Protein AF-A0A841ASA1-F1 (afdb_monomer_lite)

Structure (mmCIF, N/CA/C/O backbone):
data_AF-A0A841ASA1-F1
#
_entry.id   AF-A0A841ASA1-F1
#
loop_
_atom_site.group_PDB
_atom_site.id
_atom_site.type_symbol
_atom_site.label_atom_id
_atom_site.label_alt_id
_atom_site.label_comp_id
_atom_site.label_asym_id
_atom_site.label_entity_id
_atom_site.label_seq_id
_atom_site.pdbx_PDB_ins_code
_atom_site.Cartn_x
_atom_site.Cartn_y
_atom_site.Cartn_z
_atom_site.occupancy
_atom_site.B_iso_or_equiv
_atom_site.auth_seq_id
_atom_site.auth_comp_id
_atom_site.auth_asym_id
_atom_site.auth_atom_id
_atom_site.pdbx_PDB_model_num
ATOM 1 N N . MET A 1 1 ? -17.454 20.504 13.534 1.00 45.91 1 MET A N 1
ATOM 2 C CA . MET A 1 1 ? -17.192 19.058 13.667 1.00 45.91 1 MET A CA 1
ATOM 3 C C . MET A 1 1 ? -16.114 18.704 12.661 1.00 45.91 1 MET A C 1
ATOM 5 O O . MET A 1 1 ? -16.324 18.954 11.482 1.00 45.91 1 MET A O 1
ATOM 9 N N . SER A 1 2 ? -14.942 18.246 13.106 1.00 53.03 2 SER A N 1
ATOM 10 C CA . SER A 1 2 ? -13.915 17.750 12.181 1.00 53.03 2 SER A CA 1
ATOM 11 C C . SER A 1 2 ? -14.307 16.339 11.763 1.00 53.03 2 SER A C 1
ATOM 13 O O . SER A 1 2 ? -14.373 15.455 12.614 1.00 53.03 2 SER A O 1
ATOM 15 N N . GLY A 1 3 ? -14.632 16.150 10.484 1.00 66.25 3 GLY A N 1
ATOM 16 C CA . GLY A 1 3 ? -14.923 14.827 9.937 1.00 66.25 3 GLY A CA 1
ATOM 17 C C . GLY A 1 3 ? -13.709 13.906 10.057 1.00 66.25 3 GLY A C 1
ATOM 18 O O . GLY A 1 3 ? -12.566 14.357 9.969 1.00 66.25 3 GLY A O 1
ATOM 19 N N . VAL A 1 4 ? -13.954 12.613 10.264 1.00 76.44 4 VAL A N 1
ATOM 20 C CA . VAL A 1 4 ? -12.901 11.594 10.217 1.00 76.44 4 VAL A CA 1
ATOM 21 C C . VAL A 1 4 ? -12.707 11.181 8.763 1.00 76.44 4 VAL A C 1
ATOM 23 O O . VAL A 1 4 ? -13.604 10.608 8.141 1.00 76.44 4 VAL A O 1
ATOM 26 N N . THR A 1 5 ? -11.531 11.468 8.212 1.00 83.75 5 THR A N 1
ATOM 27 C CA . THR A 1 5 ? -11.148 10.992 6.882 1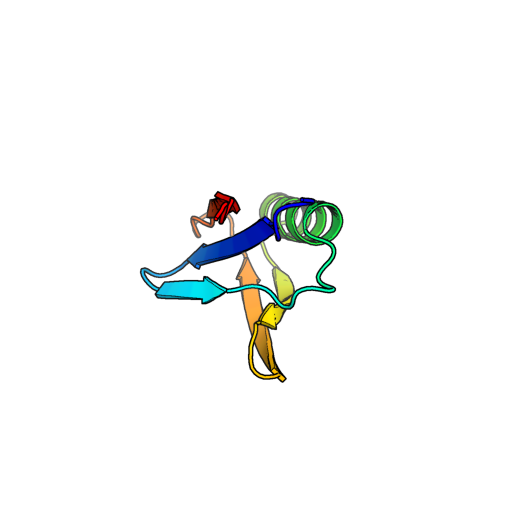.00 83.75 5 THR A CA 1
ATOM 28 C C . THR A 1 5 ? -10.779 9.517 6.958 1.00 83.75 5 THR A C 1
ATOM 30 O O . THR A 1 5 ? -9.887 9.120 7.705 1.00 83.75 5 THR A O 1
ATOM 33 N N . THR A 1 6 ? -11.464 8.691 6.168 1.00 90.38 6 THR A N 1
ATOM 34 C CA . THR A 1 6 ? -11.139 7.268 6.034 1.00 90.38 6 THR A CA 1
ATOM 35 C C . THR A 1 6 ? -10.477 7.025 4.688 1.00 90.38 6 THR A C 1
ATOM 37 O O . THR A 1 6 ? -11.074 7.281 3.638 1.00 90.38 6 THR A O 1
ATOM 40 N N . HIS A 1 7 ? -9.264 6.476 4.717 1.00 93.69 7 HIS A N 1
ATOM 41 C CA . HIS A 1 7 ? -8.540 6.082 3.515 1.00 93.69 7 HIS A CA 1
ATOM 42 C C . HIS A 1 7 ? -8.708 4.592 3.231 1.00 93.69 7 HIS A C 1
ATOM 44 O O . HIS A 1 7 ? -8.636 3.744 4.124 1.00 93.69 7 HIS A O 1
ATOM 50 N N . ARG A 1 8 ? -8.908 4.269 1.956 1.00 94.25 8 ARG A N 1
ATOM 51 C CA . ARG A 1 8 ? -9.033 2.903 1.456 1.00 94.25 8 ARG A CA 1
ATOM 52 C C . ARG A 1 8 ? -8.037 2.669 0.332 1.00 94.25 8 ARG A C 1
ATOM 54 O O . ARG A 1 8 ? -7.765 3.562 -0.467 1.00 94.25 8 ARG A O 1
ATOM 61 N N . ILE A 1 9 ? -7.511 1.455 0.264 1.00 92.56 9 ILE A N 1
ATOM 62 C CA . ILE A 1 9 ? -6.657 0.985 -0.826 1.00 92.56 9 ILE A CA 1
ATOM 63 C C . ILE A 1 9 ? -7.336 -0.200 -1.508 1.00 92.56 9 ILE A C 1
ATOM 65 O O . ILE A 1 9 ? -7.916 -1.061 -0.838 1.00 92.56 9 ILE A O 1
ATOM 69 N N . ARG A 1 10 ? -7.282 -0.246 -2.840 1.00 91.31 10 ARG A N 1
ATOM 70 C CA . ARG A 1 10 ? -7.815 -1.354 -3.634 1.00 91.31 10 ARG A CA 1
ATOM 71 C C . ARG A 1 10 ? -6.732 -1.922 -4.545 1.00 91.31 10 ARG A C 1
ATOM 73 O O . ARG A 1 10 ? -6.030 -1.183 -5.233 1.00 91.31 10 ARG A O 1
ATOM 80 N N . PHE A 1 11 ? -6.610 -3.245 -4.527 1.00 86.31 11 PHE A N 1
ATOM 81 C CA . PHE A 1 11 ? -5.706 -4.020 -5.374 1.00 86.31 11 PHE A CA 1
ATOM 82 C C . PHE A 1 11 ? -6.228 -5.455 -5.498 1.00 86.31 11 PHE A C 1
ATOM 84 O O . PHE A 1 11 ? -6.882 -5.969 -4.589 1.00 86.31 11 PHE A O 1
ATOM 91 N N . GLY A 1 12 ? -5.985 -6.107 -6.638 1.00 82.06 12 GLY A N 1
ATOM 92 C CA . GLY A 1 12 ? -6.408 -7.498 -6.857 1.00 82.06 12 GLY A CA 1
ATOM 93 C C . GLY A 1 12 ? -7.913 -7.741 -6.654 1.00 82.06 12 GLY A C 1
ATOM 94 O O . GLY A 1 12 ? -8.303 -8.789 -6.149 1.00 82.06 12 GLY A O 1
ATOM 95 N N . GLY A 1 13 ? -8.755 -6.745 -6.959 1.00 85.62 13 GLY A N 1
ATOM 96 C CA . GLY A 1 13 ? -10.210 -6.808 -6.756 1.00 85.62 13 GLY A CA 1
ATOM 97 C C . GLY A 1 13 ? -10.671 -6.735 -5.294 1.00 85.62 13 GLY A C 1
ATOM 98 O O . GLY A 1 13 ? -11.871 -6.781 -5.038 1.00 85.62 13 GLY A O 1
ATOM 99 N N . LYS A 1 14 ? -9.752 -6.594 -4.332 1.00 89.38 14 LYS A N 1
ATOM 100 C CA . LYS A 1 14 ? -10.050 -6.478 -2.900 1.00 89.38 14 LYS A CA 1
ATOM 101 C C . LYS A 1 14 ? -9.819 -5.059 -2.412 1.00 89.38 14 LYS A C 1
ATOM 103 O O . LYS A 1 14 ? -8.931 -4.362 -2.899 1.00 89.38 14 LYS A O 1
ATOM 108 N N . GLN A 1 15 ? -10.615 -4.650 -1.432 1.00 92.38 15 GLN A N 1
ATOM 109 C CA . GLN A 1 15 ? -10.528 -3.344 -0.795 1.00 92.38 15 GLN A CA 1
ATOM 110 C C . GLN A 1 15 ? -10.165 -3.500 0.675 1.00 92.38 15 GLN A C 1
ATOM 112 O O . GLN A 1 15 ? -10.729 -4.344 1.369 1.00 92.38 15 GLN A O 1
ATOM 117 N N . TYR A 1 16 ? -9.280 -2.630 1.145 1.00 92.31 16 TYR A N 1
ATOM 118 C CA . TYR A 1 16 ? -8.823 -2.593 2.523 1.00 92.31 16 TYR A CA 1
ATOM 119 C C . TYR A 1 16 ? -8.928 -1.172 3.067 1.00 92.31 16 TYR A C 1
ATOM 121 O O . TYR A 1 16 ? -8.613 -0.206 2.371 1.00 92.31 16 TYR A O 1
ATOM 129 N N . VAL A 1 17 ? -9.382 -1.042 4.311 1.00 94.00 17 VAL A N 1
ATOM 130 C CA . VAL A 1 17 ? -9.354 0.229 5.044 1.00 94.00 17 VAL A CA 1
ATOM 131 C C . VAL A 1 17 ? -7.970 0.370 5.662 1.00 94.00 17 VAL A C 1
ATOM 133 O O . VAL A 1 17 ? -7.508 -0.563 6.312 1.00 94.00 17 VAL A O 1
ATOM 136 N N . LEU A 1 18 ? -7.292 1.495 5.451 1.00 94.19 18 LEU A N 1
ATOM 137 C CA . LEU A 1 18 ? -5.973 1.725 6.040 1.00 94.19 18 LEU A CA 1
ATOM 138 C C . LEU A 1 18 ? -6.096 2.023 7.535 1.00 94.19 18 LEU A C 1
ATOM 140 O O . LEU A 1 18 ? -7.106 2.562 7.987 1.00 94.19 18 LEU A O 1
ATOM 144 N N . HIS A 1 19 ? -5.064 1.670 8.302 1.00 93.44 19 HIS A N 1
ATOM 145 C CA . HIS A 1 19 ? -5.012 2.043 9.711 1.00 93.44 19 HIS A CA 1
ATOM 146 C C . HIS A 1 19 ? -5.096 3.581 9.857 1.00 93.44 19 HIS A C 1
ATOM 148 O O . HIS A 1 19 ? -4.470 4.284 9.061 1.00 93.44 19 HIS A O 1
ATOM 154 N N . PRO A 1 20 ? -5.813 4.142 10.851 1.00 89.62 20 PRO A N 1
ATOM 155 C CA . PRO A 1 20 ? -5.978 5.597 10.979 1.00 89.62 20 PRO A CA 1
ATOM 156 C C . PRO A 1 20 ? -4.668 6.384 11.133 1.00 89.62 20 PRO A C 1
ATOM 158 O O . PRO A 1 20 ? -4.601 7.543 10.744 1.00 89.62 20 PRO A O 1
AT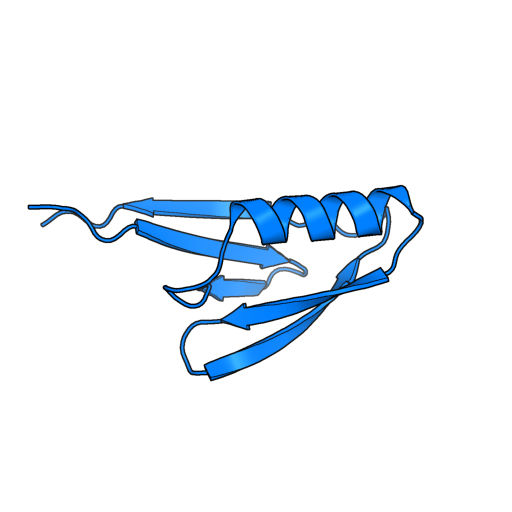OM 161 N N . SER A 1 21 ? -3.620 5.760 11.681 1.00 90.19 21 SER A N 1
ATOM 162 C CA . SER A 1 21 ? -2.282 6.368 11.789 1.00 90.19 21 SER A CA 1
ATOM 163 C C . SER A 1 21 ? -1.396 6.161 10.554 1.00 90.19 21 SER A C 1
ATOM 165 O O . SER A 1 21 ? -0.228 6.550 10.569 1.00 90.19 21 SER A O 1
ATOM 167 N N . GLN A 1 22 ? -1.902 5.515 9.501 1.00 92.50 22 GLN A N 1
ATOM 168 C CA . GLN A 1 22 ? -1.126 5.258 8.296 1.00 92.50 22 GLN A CA 1
ATOM 169 C C . GLN A 1 22 ? -0.814 6.576 7.581 1.00 92.50 22 GLN A C 1
ATOM 171 O O . GLN A 1 22 ? -1.714 7.279 7.127 1.00 92.50 22 GLN A O 1
ATOM 176 N N . ASP A 1 23 ? 0.474 6.864 7.393 1.00 93.06 23 ASP A N 1
ATOM 177 C CA . ASP A 1 23 ? 0.920 7.936 6.504 1.00 93.06 23 ASP A CA 1
ATOM 178 C C . ASP A 1 23 ? 0.649 7.526 5.046 1.00 93.06 23 ASP A C 1
ATOM 180 O O . ASP A 1 23 ? 1.364 6.706 4.452 1.00 93.06 23 ASP A O 1
ATOM 184 N N . VAL A 1 24 ? -0.454 8.039 4.497 1.00 93.31 24 VAL A N 1
ATOM 185 C CA . VAL A 1 24 ? -0.909 7.746 3.133 1.00 93.31 24 VAL A CA 1
ATOM 186 C C . VAL A 1 24 ? -0.000 8.377 2.070 1.00 93.31 24 VAL A C 1
ATOM 188 O O . VAL A 1 24 ? 0.336 7.669 1.115 1.00 93.31 24 VAL A O 1
ATOM 191 N N . PRO A 1 25 ? 0.439 9.648 2.186 1.00 94.50 25 PRO A N 1
ATOM 192 C CA . PRO A 1 25 ? 1.454 10.207 1.293 1.00 94.50 25 PRO A CA 1
ATOM 193 C C . PRO A 1 25 ? 2.727 9.355 1.199 1.00 94.50 25 PRO A C 1
ATOM 195 O O . PRO A 1 25 ? 3.143 9.001 0.093 1.00 94.50 25 PRO A O 1
ATOM 198 N N . ALA A 1 26 ? 3.311 8.948 2.330 1.00 95.00 26 ALA A N 1
ATOM 199 C CA . ALA A 1 26 ? 4.514 8.118 2.333 1.00 95.00 26 ALA A CA 1
ATOM 200 C C . ALA A 1 26 ? 4.267 6.730 1.720 1.00 95.00 26 ALA A C 1
ATOM 202 O O . ALA A 1 26 ? 5.124 6.194 1.012 1.00 95.00 26 ALA A O 1
ATOM 203 N N . LEU A 1 27 ? 3.089 6.138 1.951 1.00 94.88 27 LEU A N 1
ATOM 204 C CA . LEU A 1 27 ? 2.702 4.871 1.328 1.00 94.88 27 LEU A CA 1
ATOM 205 C C . LEU A 1 27 ? 2.620 4.986 -0.204 1.00 94.88 27 LEU A C 1
ATOM 207 O O . LEU A 1 27 ? 3.185 4.143 -0.901 1.00 94.88 27 LEU A O 1
ATOM 211 N N . LYS A 1 28 ? 1.992 6.042 -0.739 1.00 93.88 28 LYS A N 1
ATOM 212 C CA . LYS A 1 28 ? 1.921 6.293 -2.192 1.00 93.88 28 LYS A CA 1
ATOM 213 C C . LYS A 1 28 ? 3.312 6.409 -2.818 1.00 93.88 28 LYS A C 1
ATOM 215 O O . LYS A 1 28 ? 3.567 5.785 -3.846 1.00 93.88 28 LYS A O 1
ATOM 220 N N . THR A 1 29 ? 4.223 7.138 -2.171 1.00 94.75 29 THR A N 1
ATOM 221 C CA . THR A 1 29 ? 5.613 7.282 -2.631 1.00 94.75 29 THR A CA 1
ATOM 222 C C . THR A 1 29 ? 6.344 5.941 -2.673 1.00 94.75 29 THR A C 1
ATOM 224 O O . THR A 1 29 ? 6.993 5.634 -3.672 1.00 94.75 29 THR A O 1
ATOM 227 N N . ARG A 1 30 ? 6.207 5.102 -1.634 1.00 95.00 30 ARG A N 1
ATOM 228 C CA . ARG A 1 30 ? 6.827 3.764 -1.601 1.00 95.00 30 ARG A CA 1
ATOM 229 C C . ARG A 1 30 ? 6.306 2.852 -2.713 1.00 95.00 30 ARG A C 1
ATOM 231 O O . ARG A 1 30 ? 7.101 2.184 -3.367 1.00 95.00 30 ARG A O 1
ATOM 238 N N . LEU A 1 31 ? 4.996 2.856 -2.966 1.00 92.12 31 LEU A N 1
ATOM 239 C CA . LEU A 1 31 ? 4.390 2.065 -4.046 1.00 92.12 31 LEU A CA 1
ATOM 240 C C . LEU A 1 31 ? 4.861 2.527 -5.431 1.00 92.12 31 LEU A C 1
ATOM 242 O O . LEU A 1 31 ? 5.202 1.693 -6.268 1.00 92.12 31 LEU A O 1
ATOM 246 N N . ALA A 1 32 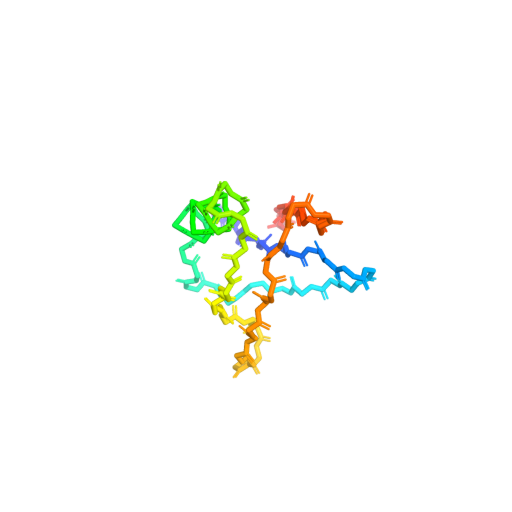? 4.924 3.842 -5.661 1.00 90.00 32 ALA A N 1
ATOM 247 C CA . ALA A 1 32 ? 5.426 4.405 -6.913 1.00 90.00 32 ALA A CA 1
ATOM 248 C C . ALA A 1 32 ? 6.904 4.054 -7.140 1.00 90.00 32 ALA A C 1
ATOM 250 O O . ALA A 1 32 ? 7.273 3.621 -8.230 1.00 90.00 32 ALA A O 1
ATOM 251 N N . ALA A 1 33 ? 7.738 4.171 -6.103 1.00 91.75 33 ALA A N 1
ATOM 252 C CA . ALA A 1 33 ? 9.142 3.778 -6.167 1.00 91.75 33 ALA A CA 1
ATOM 253 C C . ALA A 1 33 ? 9.303 2.286 -6.496 1.00 91.75 33 ALA A C 1
ATOM 255 O O . ALA A 1 33 ? 10.071 1.940 -7.391 1.00 91.75 33 ALA A O 1
ATOM 256 N N . ALA A 1 34 ? 8.539 1.407 -5.839 1.00 90.88 34 ALA A N 1
ATOM 257 C CA . ALA A 1 34 ? 8.585 -0.028 -6.112 1.00 90.88 34 ALA A CA 1
ATOM 258 C C . ALA A 1 34 ? 8.179 -0.357 -7.560 1.00 90.88 34 ALA A C 1
ATOM 260 O O . ALA A 1 34 ? 8.819 -1.186 -8.199 1.00 90.88 34 ALA A O 1
ATOM 261 N N . ALA A 1 35 ? 7.168 0.321 -8.115 1.00 87.44 35 ALA A N 1
ATOM 262 C CA . ALA A 1 35 ? 6.784 0.147 -9.516 1.00 87.44 35 ALA A CA 1
ATOM 263 C C . ALA A 1 35 ? 7.875 0.628 -10.494 1.00 87.44 35 ALA A C 1
ATOM 265 O O . ALA A 1 35 ? 8.171 -0.064 -11.468 1.00 87.44 35 ALA A O 1
ATOM 266 N N . LEU A 1 36 ? 8.49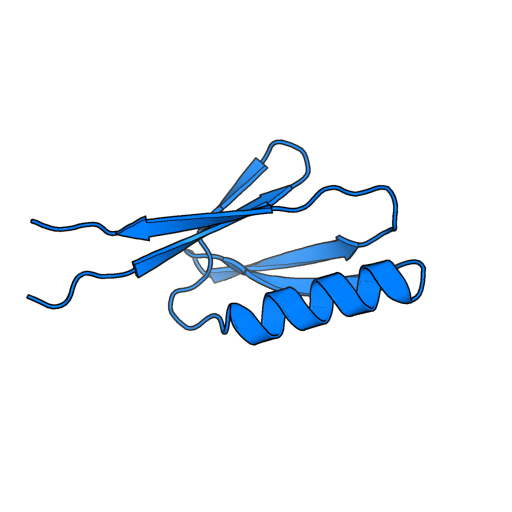9 1.782 -10.225 1.00 88.25 36 LEU A N 1
ATOM 267 C CA . LEU A 1 36 ? 9.552 2.363 -11.072 1.00 88.25 36 LEU A CA 1
ATOM 268 C C . LEU A 1 36 ? 10.852 1.548 -11.068 1.00 88.25 36 LEU A C 1
ATOM 270 O O . LEU A 1 36 ? 11.537 1.492 -12.085 1.00 88.25 36 LEU A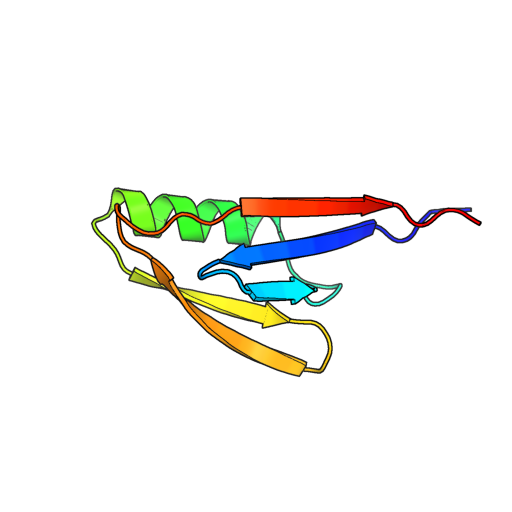 O 1
ATOM 274 N N . LEU A 1 37 ? 11.186 0.900 -9.950 1.00 89.19 37 LEU A N 1
ATOM 275 C CA . LEU A 1 37 ? 12.391 0.074 -9.811 1.00 89.19 37 LEU A CA 1
ATOM 276 C C . LEU A 1 37 ? 12.242 -1.339 -10.412 1.00 89.19 37 LEU A C 1
ATOM 278 O O . LEU A 1 37 ? 13.145 -2.160 -10.274 1.00 89.19 37 LEU A O 1
ATOM 282 N N . GLY A 1 38 ? 11.124 -1.633 -11.086 1.00 82.44 38 GLY A N 1
ATOM 283 C CA . GLY A 1 38 ? 10.851 -2.944 -11.690 1.00 82.44 38 GLY A CA 1
ATOM 284 C C . GLY A 1 38 ? 10.172 -3.946 -10.751 1.00 82.44 38 GLY A C 1
ATOM 285 O O . GLY A 1 38 ? 9.867 -5.062 -11.166 1.00 82.44 38 GLY A O 1
ATOM 286 N N . GLY A 1 39 ? 9.878 -3.539 -9.517 1.00 86.88 39 GLY A N 1
ATOM 287 C CA . GLY A 1 39 ? 9.085 -4.284 -8.547 1.00 86.88 39 GLY A CA 1
ATOM 288 C C . GLY A 1 39 ? 9.649 -4.233 -7.125 1.00 86.88 39 GLY A C 1
ATOM 289 O O . GLY A 1 39 ? 10.773 -3.794 -6.893 1.00 86.88 39 GLY A O 1
ATOM 290 N N . GLY A 1 40 ? 8.859 -4.689 -6.154 1.00 90.62 40 GLY A N 1
ATOM 291 C CA . GLY A 1 40 ? 9.260 -4.755 -4.746 1.00 90.62 40 GLY A CA 1
ATOM 292 C C . GLY A 1 40 ? 8.081 -4.936 -3.797 1.00 90.62 40 GLY A C 1
ATOM 293 O O . GLY A 1 40 ? 6.935 -4.713 -4.176 1.00 90.62 40 GLY A O 1
ATOM 294 N N . PHE A 1 41 ? 8.350 -5.340 -2.557 1.00 92.31 41 PHE A N 1
ATOM 295 C CA . PHE A 1 41 ? 7.317 -5.440 -1.525 1.00 92.31 41 PHE A CA 1
ATOM 296 C C . PHE A 1 41 ? 7.122 -4.105 -0.809 1.00 92.31 41 PHE A C 1
ATOM 298 O O . PHE A 1 41 ? 8.085 -3.396 -0.514 1.00 92.31 41 PHE A O 1
ATOM 305 N N . VAL A 1 42 ? 5.866 -3.773 -0.526 1.00 93.81 42 VAL A N 1
ATOM 306 C CA . VAL A 1 42 ? 5.491 -2.621 0.290 1.00 93.81 42 VAL A CA 1
ATOM 307 C C . VAL A 1 42 ? 4.565 -3.080 1.403 1.00 93.81 42 VAL A C 1
ATOM 309 O O . VAL A 1 42 ? 3.461 -3.562 1.145 1.00 93.81 42 VAL A O 1
ATOM 312 N N . ASP A 1 43 ? 5.017 -2.875 2.637 1.00 94.06 43 ASP A N 1
ATOM 313 C CA . ASP A 1 43 ? 4.271 -3.231 3.839 1.00 94.06 43 ASP A CA 1
ATOM 314 C C . ASP A 1 43 ? 3.447 -2.047 4.362 1.00 94.06 43 ASP A C 1
ATOM 316 O O . ASP A 1 43 ? 3.903 -0.887 4.363 1.00 94.06 43 ASP A O 1
ATOM 320 N N . PHE A 1 44 ? 2.228 -2.342 4.815 1.00 93.12 44 PHE A N 1
ATOM 321 C CA . PHE A 1 44 ? 1.323 -1.376 5.434 1.00 93.12 44 PHE A CA 1
ATOM 322 C C . PHE A 1 44 ? 0.297 -2.040 6.360 1.00 93.12 44 PHE A C 1
ATOM 324 O O . PHE A 1 44 ? -0.055 -3.211 6.207 1.00 93.12 44 PHE A O 1
ATOM 331 N N . ALA A 1 45 ? -0.224 -1.241 7.292 1.00 92.06 45 ALA A N 1
ATOM 332 C CA . ALA A 1 45 ? -1.249 -1.663 8.235 1.00 92.06 45 ALA A CA 1
ATOM 333 C C . ALA A 1 45 ? -2.653 -1.310 7.727 1.00 92.06 45 ALA A C 1
ATOM 335 O O . ALA A 1 45 ? -2.902 -0.203 7.231 1.00 92.06 45 ALA A O 1
ATOM 336 N N . THR A 1 46 ? -3.597 -2.227 7.905 1.00 91.94 46 THR A N 1
ATOM 337 C CA . THR A 1 46 ? -5.024 -1.975 7.693 1.00 91.94 46 THR A CA 1
ATOM 338 C C . THR A 1 46 ? -5.742 -1.783 9.025 1.00 91.94 46 THR A C 1
ATOM 340 O O . THR A 1 46 ? -5.222 -2.122 10.086 1.00 91.94 46 THR A O 1
ATOM 343 N N . ALA A 1 47 ? -6.960 -1.247 8.989 1.00 89.12 47 ALA A N 1
ATOM 344 C CA . ALA A 1 47 ? -7.833 -1.247 10.155 1.00 89.12 47 ALA A CA 1
ATOM 345 C C . ALA A 1 47 ? -8.069 -2.693 10.643 1.00 89.12 47 ALA A C 1
ATOM 347 O O . ALA A 1 47 ? -8.249 -3.598 9.825 1.00 89.12 47 ALA A O 1
ATOM 348 N N . GLY A 1 48 ? -8.052 -2.898 11.964 1.00 82.75 48 GLY A N 1
ATOM 349 C CA . GLY A 1 48 ? -8.156 -4.223 12.592 1.00 82.75 48 GLY A CA 1
ATOM 350 C C . GLY A 1 48 ? -6.819 -4.947 12.802 1.00 82.75 48 GLY A C 1
ATOM 351 O O . GLY A 1 48 ? -6.805 -6.173 12.800 1.00 82.75 48 GLY A O 1
ATOM 352 N N . ASP A 1 49 ? -5.714 -4.203 12.935 1.00 79.88 49 ASP A N 1
ATOM 353 C CA . ASP A 1 49 ? -4.358 -4.692 13.261 1.00 79.88 49 ASP A CA 1
ATOM 354 C C . ASP A 1 49 ? -3.767 -5.738 12.300 1.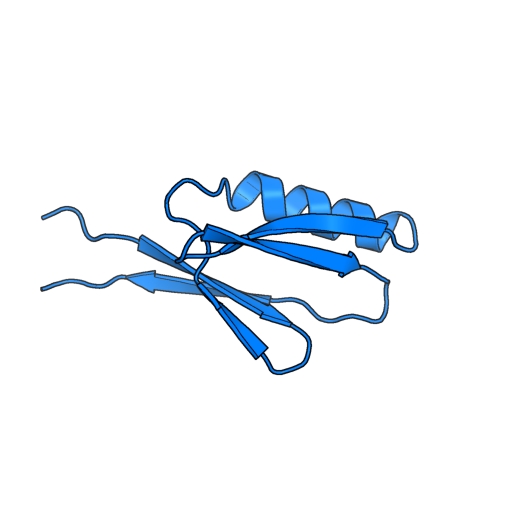00 79.88 49 ASP A C 1
ATOM 356 O O . ASP A 1 49 ? -2.774 -6.405 12.596 1.00 79.88 49 ASP A O 1
ATOM 360 N N . LEU A 1 50 ? -4.337 -5.850 11.102 1.00 86.81 50 LEU A N 1
ATOM 361 C CA . LEU A 1 50 ? -3.802 -6.692 10.044 1.00 86.81 50 LEU A CA 1
ATOM 362 C C . LEU A 1 50 ? -2.661 -5.962 9.317 1.00 86.81 50 LEU A C 1
ATOM 364 O O . LEU A 1 50 ? -2.834 -4.864 8.786 1.00 86.81 50 LEU A O 1
ATOM 368 N N . GLN A 1 51 ? -1.493 -6.601 9.273 1.00 90.81 51 GLN A N 1
ATOM 369 C CA . GLN A 1 51 ? -0.355 -6.184 8.453 1.00 90.81 51 GLN A CA 1
ATOM 370 C C . GLN A 1 51 ? -0.425 -6.878 7.094 1.00 90.81 51 GLN A C 1
ATOM 372 O O . GLN A 1 51 ? -0.584 -8.098 7.022 1.00 90.81 51 GLN A O 1
ATOM 377 N N . LEU A 1 52 ? -0.296 -6.107 6.017 1.00 90.81 52 LEU A N 1
ATOM 378 C CA . LEU A 1 52 ? -0.272 -6.618 4.652 1.00 90.81 52 LEU A CA 1
ATOM 379 C C . LEU A 1 52 ? 1.056 -6.278 3.984 1.00 90.81 52 LEU A C 1
ATOM 381 O O . LEU A 1 52 ? 1.559 -5.167 4.123 1.00 90.81 52 LEU A O 1
ATOM 385 N N . SER A 1 53 ? 1.566 -7.231 3.203 1.00 91.31 53 SER A N 1
ATOM 386 C CA . SER A 1 53 ? 2.688 -7.027 2.291 1.00 91.31 53 SER A CA 1
ATOM 387 C C . SER A 1 53 ? 2.184 -7.145 0.860 1.00 91.31 53 SER A C 1
ATOM 389 O O . SER A 1 53 ? 1.661 -8.188 0.458 1.00 91.31 53 SER A O 1
ATOM 391 N N . LEU A 1 54 ? 2.291 -6.061 0.095 1.00 89.81 54 LEU A N 1
ATOM 392 C CA . LEU A 1 54 ? 1.888 -6.029 -1.304 1.00 89.81 54 LEU A CA 1
ATOM 393 C C . LEU A 1 54 ? 3.121 -6.099 -2.196 1.00 89.81 54 LEU A C 1
ATOM 395 O O . LEU A 1 54 ? 3.968 -5.208 -2.155 1.00 89.81 54 LEU A O 1
ATOM 399 N N . PHE A 1 55 ? 3.196 -7.125 -3.044 1.00 89.00 55 PHE A N 1
ATOM 400 C CA . PHE A 1 55 ? 4.157 -7.133 -4.140 1.00 89.00 55 PHE A CA 1
ATOM 401 C C . PHE A 1 55 ? 3.710 -6.142 -5.216 1.00 89.00 55 PHE A C 1
ATOM 403 O O . PHE A 1 55 ? 2.647 -6.299 -5.816 1.00 89.00 55 PHE A O 1
ATOM 410 N N . MET A 1 56 ? 4.532 -5.133 -5.463 1.00 89.50 56 MET A N 1
ATOM 411 C CA . MET A 1 56 ? 4.397 -4.193 -6.563 1.00 89.50 56 MET A CA 1
ATOM 412 C C . MET A 1 56 ? 5.211 -4.679 -7.751 1.00 89.50 56 MET A C 1
ATOM 414 O O . MET A 1 56 ? 6.355 -5.098 -7.608 1.00 89.50 56 MET A O 1
ATOM 418 N N . SER A 1 57 ? 4.625 -4.584 -8.937 1.00 83.38 57 SER A N 1
ATOM 419 C CA . SER A 1 57 ? 5.304 -4.769 -10.218 1.00 83.38 57 SER A CA 1
ATOM 420 C C . SER A 1 57 ? 4.639 -3.861 -11.256 1.00 83.38 57 SER A C 1
ATOM 422 O O . SER A 1 57 ? 3.506 -3.426 -11.017 1.00 83.38 57 SER A O 1
ATOM 424 N N . PRO A 1 58 ? 5.282 -3.584 -12.405 1.00 78.44 58 PRO A N 1
ATOM 425 C CA . PRO A 1 58 ? 4.730 -2.688 -13.428 1.00 78.44 58 PRO A CA 1
ATOM 426 C C . PRO A 1 58 ? 3.322 -3.064 -13.924 1.00 78.44 58 PRO A C 1
ATOM 428 O O . PRO A 1 58 ? 2.615 -2.228 -14.478 1.00 78.44 58 PRO A O 1
ATOM 431 N N . ASN A 1 59 ? 2.896 -4.310 -13.699 1.00 79.19 59 ASN A N 1
ATOM 432 C CA . ASN A 1 59 ? 1.662 -4.876 -14.237 1.00 79.19 59 ASN A CA 1
ATOM 433 C C . ASN A 1 59 ? 0.514 -4.881 -13.208 1.00 79.19 59 ASN A C 1
ATOM 435 O O . ASN A 1 59 ? -0.591 -5.322 -13.523 1.00 79.19 59 ASN A O 1
ATOM 439 N N . ILE A 1 60 ? 0.768 -4.451 -11.966 1.00 77.06 60 ILE A N 1
ATOM 440 C CA . ILE A 1 60 ? -0.222 -4.453 -10.882 1.00 77.06 60 ILE A CA 1
ATOM 441 C C . ILE A 1 60 ? -0.819 -3.055 -10.745 1.00 77.06 60 ILE A C 1
ATOM 443 O O . ILE A 1 60 ? -0.131 -2.098 -10.398 1.00 77.06 60 ILE A O 1
ATOM 447 N N . ALA A 1 61 ? -2.128 -2.951 -10.971 1.00 77.50 61 ALA A N 1
ATOM 448 C CA . ALA A 1 61 ? -2.875 -1.726 -10.728 1.00 77.50 61 ALA A CA 1
ATOM 449 C C . ALA A 1 61 ? -3.275 -1.623 -9.247 1.00 77.50 61 ALA A C 1
ATOM 451 O O . ALA A 1 61 ? -3.925 -2.519 -8.700 1.00 77.50 61 ALA A O 1
ATOM 452 N N . VAL A 1 62 ? -2.910 -0.505 -8.619 1.00 83.69 62 VAL A N 1
ATOM 453 C CA . VAL A 1 62 ? -3.296 -0.135 -7.252 1.00 83.69 62 VAL A CA 1
ATOM 454 C C . VAL A 1 62 ? -3.908 1.252 -7.290 1.00 83.69 62 VAL A C 1
ATOM 456 O O . VAL A 1 62 ? -3.377 2.147 -7.945 1.00 83.69 62 VAL A O 1
ATOM 459 N N . TRP A 1 63 ? -5.009 1.448 -6.573 1.00 84.50 63 TRP A N 1
ATOM 460 C CA . TRP A 1 63 ? -5.640 2.756 -6.460 1.00 84.50 63 TRP A CA 1
ATOM 461 C C . TRP A 1 63 ? -6.122 3.030 -5.040 1.00 84.50 63 TRP A C 1
ATOM 463 O O . TRP A 1 63 ? -6.415 2.121 -4.259 1.00 84.50 63 TRP A O 1
ATOM 473 N N . PHE A 1 64 ? -6.161 4.317 -4.709 1.00 86.75 64 PHE A N 1
ATOM 474 C CA . PHE A 1 64 ? -6.545 4.827 -3.401 1.00 86.75 64 PHE A CA 1
ATOM 475 C C . PHE A 1 64 ? -7.883 5.538 -3.502 1.00 86.75 64 PHE A C 1
ATOM 477 O O . PHE A 1 64 ? -8.115 6.292 -4.444 1.00 86.75 64 PHE A O 1
ATOM 484 N N . GLU A 1 65 ? -8.720 5.339 -2.496 1.00 85.56 65 GLU A N 1
ATOM 485 C CA . GLU A 1 65 ? -9.988 6.036 -2.342 1.00 85.56 65 GLU A CA 1
ATOM 486 C C . GLU A 1 65 ? -10.040 6.735 -0.989 1.00 85.56 65 GLU A C 1
ATOM 488 O O . GLU A 1 65 ? -9.524 6.245 0.018 1.00 85.56 65 GLU A O 1
ATOM 493 N N . GLU A 1 66 ? -10.683 7.893 -0.972 1.00 86.88 66 GLU A N 1
ATOM 494 C CA . GLU A 1 66 ? -10.881 8.710 0.214 1.00 86.88 66 GLU A CA 1
ATOM 495 C C . GLU A 1 66 ? -12.376 8.924 0.405 1.00 86.88 66 GLU A C 1
ATOM 497 O O . GLU A 1 66 ? -13.100 9.222 -0.544 1.00 86.88 66 GLU A O 1
ATOM 502 N N . SER A 1 67 ? -12.850 8.755 1.634 1.00 81.12 67 SER A N 1
ATOM 503 C CA . SER A 1 67 ? -14.227 9.078 1.987 1.00 81.12 67 SER A CA 1
ATOM 504 C C . SER A 1 67 ? -14.264 9.935 3.236 1.00 81.12 67 SER A C 1
ATOM 506 O O . SER A 1 67 ? -13.578 9.634 4.216 1.00 81.12 67 SER A O 1
ATOM 508 N N . HIS A 1 68 ? -15.123 10.946 3.197 1.00 75.38 68 HIS A N 1
ATOM 509 C CA . HIS A 1 68 ? -15.438 11.810 4.320 1.00 75.38 68 HIS A CA 1
ATOM 510 C C . HIS A 1 68 ? -16.787 11.373 4.885 1.00 75.38 68 HIS A C 1
ATOM 512 O O . HIS A 1 68 ? -17.792 11.411 4.178 1.00 75.38 68 HIS A O 1
ATOM 518 N N . SER A 1 69 ? -16.811 10.935 6.137 1.00 66.50 69 SER A N 1
ATOM 519 C CA . SER A 1 69 ? -18.055 10.782 6.890 1.00 66.50 69 SER A CA 1
ATOM 520 C C . SER A 1 69 ? -18.324 12.088 7.636 1.00 66.50 69 SER A C 1
ATOM 522 O O . SER A 1 69 ? -17.533 12.474 8.500 1.00 66.50 69 SER A O 1
ATOM 524 N N . GLY A 1 70 ? -19.397 12.780 7.254 1.00 63.56 70 GLY A N 1
ATOM 525 C CA . GLY A 1 70 ? -20.000 13.872 8.019 1.00 63.56 70 GLY A CA 1
ATOM 526 C C . GLY A 1 70 ? -21.340 13.410 8.592 1.00 63.56 70 GLY A C 1
ATOM 527 O O . GLY A 1 70 ? -22.046 12.671 7.904 1.00 63.56 70 GLY A O 1
ATOM 528 N N . ASP A 1 71 ? -21.627 13.811 9.833 1.00 54.94 71 ASP A N 1
ATOM 529 C CA . ASP A 1 71 ? -22.959 13.715 10.457 1.00 54.94 71 ASP A CA 1
ATOM 530 C C . ASP A 1 71 ? -23.940 14.714 9.823 1.00 54.94 71 ASP A C 1
ATOM 532 O O . ASP A 1 71 ? -23.511 15.862 9.542 1.00 54.94 71 ASP A O 1
#

Foldseek 3Di:
DDWQKWKWKDWPNDIFTFDSPDPPVVQVVVLVVQAVVQWDWDWGHTPPRDIDIDIHGVPIDMDMDMDTDDD

pLDDT: mean 86.13, std 10.07, range [45.91, 95.0]

Radius of gyration: 12.91 Å; chains: 1; bounding box: 35×27×28 Å

Organism: NCBI:txid1172621

Sequence (71 aa):
MSGVTTHRIRFGGKQYVLHPSQDVPALKTRLAAAALLGGGFVDFATAGDLQLSLFMSPNIAVWFEESHSGD

Secondary structure (DSSP, 8-state):
---EEEEEEEETTEEEEBPTT--HHHHHHHHHHHHHTT-EEEEEEBTTS-EEEEEE-TT--EEEEEEEE--